Protein AF-F3KEV4-F1 (afdb_monomer)

Radius of gyration: 17.11 Å; Cα contacts (8 Å, |Δi|>4): 143; chains: 1; bounding box: 40×30×57 Å

Nearest PDB structures (foldseek):
  8jnr-assembly1_D  TM=8.955E-01  e=4.007E-10  Homo sapiens
  8jnk-assembly1_G  TM=8.958E-01  e=4.845E-10  Homo sapiens
  8jnk-assembly1_A  TM=9.012E-01  e=1.176E-09  Homo sapiens
  3buc-assembly1_A  TM=8.712E-01  e=3.915E-09  Homo sapiens
  2iuw-assembly1_A-2  TM=8.213E-01  e=1.054E-07  Homo sapiens

pLDDT: mean 87.02, std 13.89, range [34.38, 98.19]

Foldseek 3Di:
DDPPPPCPPPQWDWDDDDVDIDIHGPCLDPQVVLQVLVVCCVPPAPWDWDWADDPNDTDTQLWTKAKAFPDWDADNNDIHDHDYDDPSNVVVQVSQCVVVVHHDGMDMDTGRPDPRHDDDDDDPPDCVQPPRHDDDDDDGDD

Mean predicted aligned error: 6.71 Å

Structure (mmCIF, N/CA/C/O backbone):
data_AF-F3KEV4-F1
#
_entry.id   AF-F3KEV4-F1
#
loop_
_atom_site.group_PDB
_atom_site.id
_atom_site.type_symbol
_atom_site.label_atom_id
_atom_site.label_alt_id
_atom_site.label_comp_id
_atom_site.label_asym_id
_atom_site.label_entity_id
_atom_site.label_seq_id
_atom_site.pdbx_PDB_ins_code
_atom_site.Cartn_x
_atom_site.Cartn_y
_atom_site.Cartn_z
_atom_site.occupancy
_atom_site.B_iso_or_equiv
_atom_site.auth_seq_id
_atom_site.auth_comp_id
_atom_site.auth_asym_id
_atom_site.auth_atom_id
_atom_site.pdbx_PDB_model_num
ATOM 1 N N . MET A 1 1 ? -26.200 -0.343 30.906 1.00 36.97 1 MET A N 1
ATOM 2 C CA . MET A 1 1 ? -24.919 -0.103 30.207 1.00 36.97 1 MET A CA 1
ATOM 3 C C . MET A 1 1 ? -25.267 0.145 28.749 1.00 36.97 1 MET A C 1
ATOM 5 O O . MET A 1 1 ? -25.804 -0.762 28.130 1.00 36.97 1 MET A O 1
ATOM 9 N N . SER A 1 2 ? -25.150 1.386 28.267 1.00 34.38 2 SER A N 1
ATOM 10 C CA . SER A 1 2 ? -25.607 1.7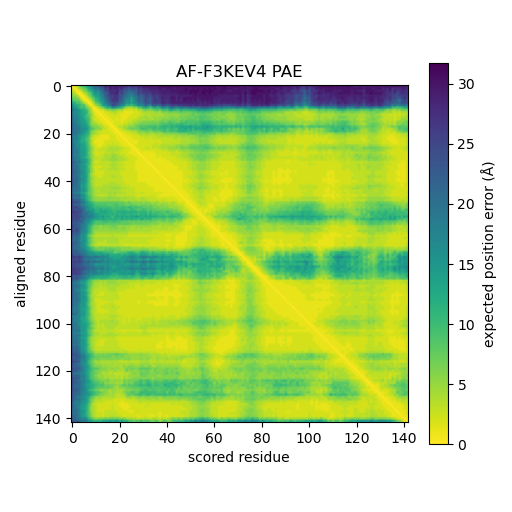61 26.918 1.00 34.38 2 SER A CA 1
ATOM 11 C C . SER A 1 2 ? -24.491 1.565 25.889 1.00 34.38 2 SER A C 1
ATOM 13 O O . SER A 1 2 ? 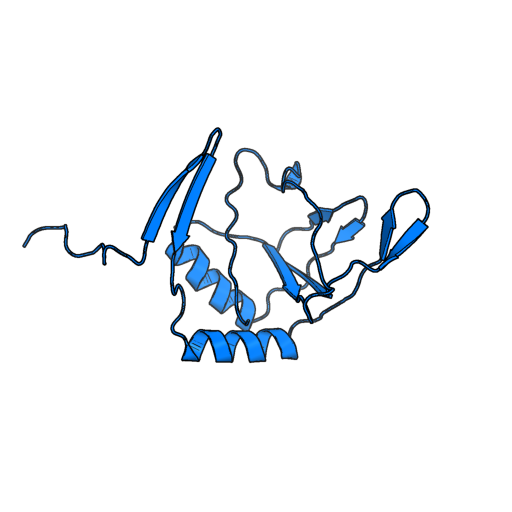-23.325 1.807 26.183 1.00 34.38 2 SER A O 1
ATOM 15 N N . GLN A 1 3 ? -24.870 1.111 24.699 1.00 44.69 3 GLN A N 1
ATOM 16 C CA . GLN A 1 3 ? -24.021 0.611 23.617 1.00 44.69 3 GLN A CA 1
ATOM 17 C C . GLN A 1 3 ? -23.449 1.728 22.715 1.00 44.69 3 GLN A C 1
ATOM 19 O O . GLN A 1 3 ? -23.312 1.522 21.517 1.00 44.69 3 GLN A O 1
ATOM 24 N N . ASN A 1 4 ? -23.133 2.909 23.266 1.00 39.91 4 ASN A N 1
ATOM 25 C CA . ASN A 1 4 ? -22.796 4.101 22.466 1.00 39.91 4 ASN A CA 1
ATOM 26 C C . ASN A 1 4 ? -21.434 4.761 22.759 1.00 39.91 4 ASN A C 1
ATOM 28 O O . ASN A 1 4 ? -21.109 5.754 22.118 1.00 39.91 4 ASN A O 1
ATOM 32 N N . ASP A 1 5 ? -20.590 4.199 23.629 1.00 42.12 5 ASP A N 1
ATOM 33 C CA . ASP A 1 5 ? -19.291 4.820 23.971 1.00 42.12 5 ASP A CA 1
ATOM 34 C C . ASP A 1 5 ? -18.115 4.423 23.051 1.00 42.12 5 ASP A C 1
ATOM 36 O O . ASP A 1 5 ? -16.969 4.788 23.308 1.00 42.12 5 ASP A O 1
ATOM 40 N N . PHE A 1 6 ? -18.356 3.694 21.953 1.00 43.75 6 PHE A N 1
ATOM 41 C CA . PHE A 1 6 ? -17.277 3.194 21.080 1.00 43.75 6 PHE A CA 1
ATOM 42 C C . PHE A 1 6 ? -16.827 4.150 19.964 1.00 43.75 6 PHE A C 1
ATOM 44 O O . PHE A 1 6 ? -15.815 3.894 19.310 1.00 43.75 6 PHE A O 1
ATOM 51 N N . PHE A 1 7 ? -17.510 5.278 19.771 1.00 45.69 7 PHE A N 1
ATOM 52 C CA . PHE A 1 7 ? -17.080 6.310 18.831 1.00 45.69 7 PHE A CA 1
ATOM 53 C C . PHE A 1 7 ? -16.379 7.438 19.586 1.00 45.69 7 PHE A C 1
ATOM 55 O O . PHE A 1 7 ? -16.993 8.432 19.965 1.00 45.69 7 PHE A O 1
ATOM 62 N N . GLN A 1 8 ? -15.061 7.314 19.771 1.00 46.12 8 GLN A N 1
ATOM 63 C CA . GLN A 1 8 ? -14.231 8.498 19.989 1.00 46.12 8 GLN A CA 1
ATOM 64 C C . GLN A 1 8 ? -14.425 9.425 18.780 1.00 46.12 8 GLN A C 1
ATOM 66 O O . GLN A 1 8 ? -13.952 9.132 17.680 1.00 46.12 8 GLN A O 1
ATOM 71 N N . SER A 1 9 ? -15.164 10.516 18.980 1.00 53.47 9 SER A N 1
ATOM 72 C CA . SER A 1 9 ? -15.843 11.318 17.950 1.00 53.47 9 SER A CA 1
ATOM 73 C C . SER A 1 9 ? -14.947 12.052 16.935 1.00 53.47 9 SER A C 1
ATOM 75 O O . SER A 1 9 ? -15.453 12.819 16.122 1.00 53.47 9 SER A O 1
ATOM 77 N N . GLY A 1 1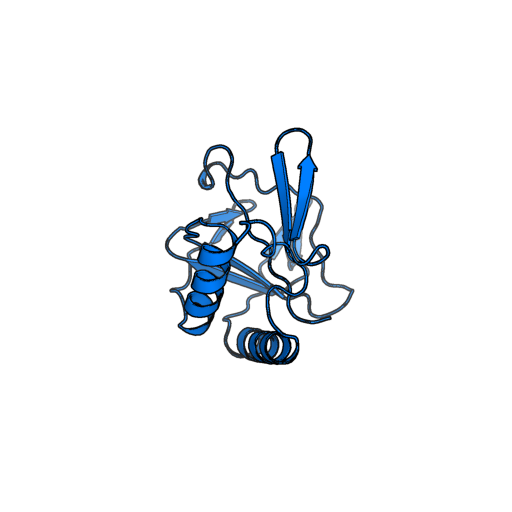0 ? -13.633 11.810 16.927 1.00 69.31 10 GLY A N 1
ATOM 78 C CA . GLY A 1 10 ? -12.694 12.379 15.952 1.00 69.31 10 GLY A CA 1
ATOM 79 C C . GLY A 1 10 ? -11.875 11.362 15.152 1.00 69.31 10 GLY A C 1
ATOM 80 O O . GLY A 1 10 ? -11.206 11.761 14.197 1.00 69.31 10 GLY A O 1
ATOM 81 N N . ARG A 1 11 ? -11.900 10.073 15.524 1.00 85.75 11 ARG A N 1
ATOM 82 C CA . ARG A 1 11 ? -11.020 9.050 14.933 1.00 85.75 11 ARG A CA 1
ATOM 83 C C . ARG A 1 11 ? -11.564 8.477 13.627 1.00 85.75 11 ARG A C 1
ATOM 85 O O . ARG A 1 11 ? -10.798 8.297 12.687 1.00 85.75 11 ARG A O 1
ATOM 92 N N . TYR A 1 12 ? -12.863 8.206 13.577 1.00 90.50 12 TYR A N 1
ATOM 93 C CA . TYR A 1 12 ? -13.549 7.653 12.412 1.00 90.50 12 TYR A CA 1
ATOM 94 C C . TYR A 1 12 ? -14.446 8.723 11.799 1.00 90.50 12 TYR A C 1
ATOM 96 O O . TYR A 1 12 ? -15.196 9.385 12.515 1.00 90.50 12 TYR A O 1
ATOM 104 N N . GLN A 1 13 ? -14.381 8.885 10.483 1.00 93.00 13 GLN A N 1
ATOM 105 C CA . GLN A 1 13 ? -15.216 9.822 9.745 1.00 93.00 13 GLN A CA 1
ATOM 106 C C . GLN A 1 13 ? -15.719 9.163 8.460 1.00 93.00 13 GLN A C 1
ATOM 108 O O . GLN A 1 13 ? -14.934 8.881 7.558 1.00 93.00 13 GLN A O 1
ATOM 113 N N . SER A 1 14 ? -17.032 8.952 8.374 1.00 92.50 14 SER A N 1
ATOM 114 C CA . SER A 1 14 ? -17.690 8.484 7.153 1.00 92.50 14 SER A CA 1
ATOM 115 C C . SER A 1 14 ? -18.031 9.665 6.250 1.00 92.50 14 SER A C 1
ATOM 117 O O . SER A 1 14 ? -18.583 10.669 6.703 1.00 92.50 14 SER A O 1
ATOM 119 N N . ILE A 1 15 ? -17.703 9.545 4.969 1.00 92.88 15 ILE A N 1
ATOM 120 C CA . ILE A 1 15 ? -17.931 10.550 3.934 1.00 92.88 15 ILE A CA 1
ATOM 121 C C . ILE A 1 15 ? -18.664 9.852 2.787 1.00 92.88 15 ILE A C 1
ATOM 123 O O . ILE A 1 15 ? -18.145 8.911 2.190 1.00 92.88 15 ILE A O 1
ATOM 127 N N . SER A 1 16 ? -19.883 10.302 2.488 1.00 92.69 16 SER A N 1
ATOM 128 C CA . SER A 1 16 ? -20.636 9.811 1.332 1.00 92.69 16 SER A CA 1
ATOM 129 C C . SER A 1 16 ? -20.109 10.470 0.060 1.00 92.69 16 SER A C 1
ATOM 131 O O . SER A 1 16 ? -19.910 11.688 0.028 1.00 92.69 16 SER A O 1
ATOM 133 N N . LEU A 1 17 ? -19.872 9.669 -0.975 1.00 90.12 17 LEU A N 1
ATOM 134 C CA . LEU A 1 17 ? -19.420 10.120 -2.284 1.00 90.12 17 LEU A CA 1
ATOM 135 C C . LEU A 1 17 ? -20.466 9.744 -3.339 1.00 90.12 17 LEU A C 1
ATOM 137 O O . LEU A 1 17 ? -21.234 8.794 -3.185 1.00 90.12 17 LEU A O 1
ATOM 141 N N . ALA A 1 18 ? -20.491 10.478 -4.449 1.00 88.75 18 ALA A N 1
ATOM 142 C CA . ALA A 1 18 ? -21.301 10.079 -5.591 1.00 88.75 18 ALA A CA 1
ATOM 143 C C . ALA A 1 18 ? -20.728 8.777 -6.180 1.00 88.75 18 ALA A C 1
ATOM 145 O O . ALA A 1 18 ? -19.653 8.791 -6.771 1.00 88.75 18 ALA A O 1
ATOM 146 N N . GLY A 1 19 ? -21.436 7.660 -5.992 1.00 87.44 19 GLY A N 1
ATOM 147 C CA . GLY A 1 19 ? -21.011 6.345 -6.483 1.00 87.44 19 GLY A CA 1
ATOM 148 C C . GLY A 1 19 ? -20.076 5.568 -5.550 1.00 87.44 19 GLY A C 1
ATOM 149 O O . GLY A 1 19 ? -19.500 4.578 -5.986 1.00 87.44 19 GLY A O 1
ATOM 150 N N . GLY A 1 20 ? -19.929 5.975 -4.283 1.00 89.69 20 GLY A N 1
ATOM 151 C CA . GLY A 1 20 ? -19.109 5.238 -3.322 1.00 89.69 20 GLY A CA 1
ATOM 152 C C . GLY A 1 20 ? -19.174 5.778 -1.897 1.00 89.69 20 GLY A C 1
ATOM 153 O O . GLY A 1 20 ? -19.872 6.746 -1.594 1.00 89.69 20 GLY A O 1
ATOM 154 N N . GLU A 1 21 ? -18.406 5.154 -1.013 1.00 92.06 21 GLU A N 1
ATOM 155 C CA . GLU A 1 21 ? -18.294 5.537 0.392 1.00 92.06 21 GLU A CA 1
ATOM 156 C C . GLU A 1 21 ? -16.820 5.616 0.785 1.00 92.06 21 GLU A C 1
ATOM 158 O O . GLU A 1 21 ? -16.001 4.813 0.340 1.00 92.06 21 GLU A O 1
ATOM 163 N N . LEU A 1 22 ? -16.478 6.589 1.628 1.00 93.31 22 LEU A N 1
ATOM 164 C CA . LEU A 1 22 ? -15.138 6.749 2.174 1.00 93.31 22 LEU A CA 1
ATOM 165 C C . LEU A 1 22 ? -15.198 6.714 3.699 1.00 93.31 22 LEU A C 1
ATOM 167 O O . LEU A 1 22 ? -15.879 7.526 4.324 1.00 93.31 22 LEU A O 1
ATOM 171 N N . LEU A 1 23 ? -14.427 5.808 4.298 1.00 93.94 23 LEU A N 1
ATOM 172 C CA . LEU A 1 23 ? -14.176 5.775 5.735 1.00 93.94 23 LEU A CA 1
ATOM 173 C C . LEU A 1 23 ? -12.761 6.287 6.013 1.00 93.94 23 LEU A C 1
ATOM 175 O O . LEU A 1 23 ? -11.774 5.620 5.710 1.00 93.94 23 LEU A O 1
ATOM 179 N N . LEU A 1 24 ? -12.658 7.468 6.618 1.00 94.25 24 LEU A N 1
ATOM 180 C CA . LEU A 1 24 ? -11.392 8.019 7.085 1.00 94.25 24 LEU A CA 1
ATOM 181 C C . LEU A 1 24 ? -11.137 7.584 8.531 1.00 94.25 24 LEU A C 1
ATOM 183 O O . LEU A 1 24 ? -11.917 7.905 9.428 1.00 94.25 24 LEU A O 1
ATOM 187 N N . ILE A 1 25 ? -10.008 6.913 8.757 1.00 93.38 25 ILE A N 1
ATOM 188 C CA . ILE A 1 25 ? -9.520 6.538 10.089 1.00 93.38 25 ILE A CA 1
ATOM 189 C C . ILE A 1 25 ? -8.252 7.339 10.376 1.00 93.38 25 ILE A C 1
ATOM 191 O O . ILE A 1 25 ? -7.188 7.072 9.815 1.00 93.38 25 ILE A O 1
ATOM 195 N N . LYS A 1 26 ? -8.358 8.336 11.252 1.00 92.31 26 LYS A N 1
ATOM 196 C CA . LYS A 1 26 ? -7.201 9.096 11.734 1.00 92.31 26 LYS A CA 1
ATOM 197 C C . LYS A 1 26 ? -6.440 8.254 12.748 1.00 92.31 26 LYS A C 1
ATOM 199 O O . LYS A 1 26 ? -7.050 7.521 13.523 1.00 92.31 26 LYS A O 1
ATOM 204 N N . GLU A 1 27 ? -5.113 8.356 12.730 1.00 90.88 27 GLU A N 1
ATOM 205 C CA . GLU A 1 27 ? -4.250 7.668 13.702 1.00 90.88 27 GLU A CA 1
ATOM 206 C C . GLU A 1 27 ? -4.582 6.165 13.794 1.00 90.88 27 GLU A C 1
ATOM 208 O O . GLU A 1 27 ? -4.791 5.596 14.869 1.00 90.88 27 GLU A O 1
ATOM 213 N N . ALA A 1 28 ? -4.698 5.509 12.630 1.00 91.81 28 ALA A N 1
ATOM 214 C CA . ALA A 1 28 ? -4.980 4.074 12.552 1.00 91.81 28 ALA A CA 1
ATOM 215 C C . ALA A 1 28 ? -3.955 3.258 13.363 1.00 91.81 28 ALA A C 1
ATOM 217 O O . ALA A 1 28 ? -4.328 2.297 14.034 1.00 91.81 28 ALA A O 1
ATOM 218 N N . PHE A 1 29 ? -2.701 3.719 13.379 1.00 93.62 29 PHE A N 1
ATOM 219 C CA . PHE A 1 29 ? -1.614 3.201 14.202 1.00 93.62 29 PHE A CA 1
ATOM 220 C C . PHE A 1 29 ? -1.086 4.302 15.139 1.00 93.62 29 PHE A C 1
ATOM 222 O O . PHE A 1 29 ? -1.028 5.468 14.733 1.00 93.62 29 PHE A O 1
ATOM 229 N N . PRO A 1 30 ? -0.646 3.964 16.366 1.00 94.00 30 PRO A N 1
ATOM 230 C CA . PRO A 1 30 ? 0.076 4.890 17.235 1.00 94.00 30 PRO A CA 1
ATOM 231 C C . PRO A 1 30 ? 1.301 5.496 16.540 1.00 94.00 30 PRO A C 1
ATOM 233 O O . PRO A 1 30 ? 1.944 4.842 15.719 1.00 94.00 30 PRO A O 1
ATOM 236 N N . SER A 1 31 ? 1.677 6.726 16.903 1.00 93.56 31 SER A N 1
ATOM 237 C CA . SER A 1 31 ? 2.793 7.448 16.262 1.00 93.56 31 SER A CA 1
ATOM 238 C C . SER A 1 31 ? 4.121 6.672 16.302 1.00 93.56 31 SER A C 1
ATOM 240 O O . SER A 1 31 ? 4.787 6.523 15.278 1.00 93.56 31 SER A O 1
ATOM 242 N N . ALA A 1 32 ? 4.466 6.083 17.454 1.00 95.69 32 ALA A N 1
ATOM 243 C CA . ALA A 1 32 ? 5.680 5.275 17.597 1.00 95.69 32 ALA A CA 1
ATOM 244 C C . ALA A 1 32 ? 5.662 4.020 16.706 1.00 95.69 32 ALA A C 1
ATOM 246 O O . ALA A 1 32 ? 6.659 3.703 16.060 1.00 95.69 32 ALA A O 1
ATOM 247 N N . GLU A 1 33 ? 4.518 3.334 16.626 1.00 96.00 33 GLU A N 1
ATOM 248 C CA . GLU A 1 33 ? 4.353 2.177 15.742 1.00 96.00 33 GLU A CA 1
ATOM 249 C C . GLU A 1 33 ? 4.408 2.595 14.269 1.00 96.00 33 GLU A C 1
ATOM 251 O O . GLU A 1 33 ? 5.063 1.934 13.472 1.00 96.00 33 GLU A O 1
ATOM 256 N N . SER A 1 34 ? 3.798 3.725 13.910 1.00 96.38 34 SER A N 1
ATOM 257 C CA . SER A 1 34 ? 3.824 4.267 12.547 1.00 96.38 34 SER A CA 1
ATOM 258 C C . SER A 1 34 ? 5.246 4.585 12.080 1.00 96.38 34 SER A C 1
ATOM 260 O O . SER A 1 34 ? 5.608 4.260 10.950 1.00 96.38 34 SER A O 1
ATOM 262 N N . ALA A 1 35 ? 6.068 5.186 12.946 1.00 96.81 35 ALA A N 1
ATOM 263 C CA . ALA A 1 35 ? 7.469 5.481 12.649 1.00 96.81 35 ALA A CA 1
ATOM 264 C C . ALA A 1 35 ? 8.302 4.200 12.467 1.00 96.81 35 ALA A C 1
ATOM 266 O O . ALA A 1 35 ? 9.117 4.107 11.547 1.00 96.81 35 ALA A O 1
ATOM 267 N N . GLU A 1 36 ? 8.068 3.195 13.310 1.00 97.56 36 GLU A N 1
ATOM 268 C CA . GLU A 1 36 ? 8.741 1.901 13.209 1.00 97.56 36 GLU A CA 1
ATOM 269 C C . GLU A 1 36 ? 8.338 1.152 11.930 1.00 97.56 36 GLU A C 1
ATOM 271 O O . GLU A 1 36 ? 9.202 0.709 11.171 1.00 97.56 36 GLU A O 1
ATOM 276 N N . LEU A 1 37 ? 7.036 1.079 11.631 1.00 97.81 37 LEU A N 1
ATOM 277 C CA . LEU A 1 37 ?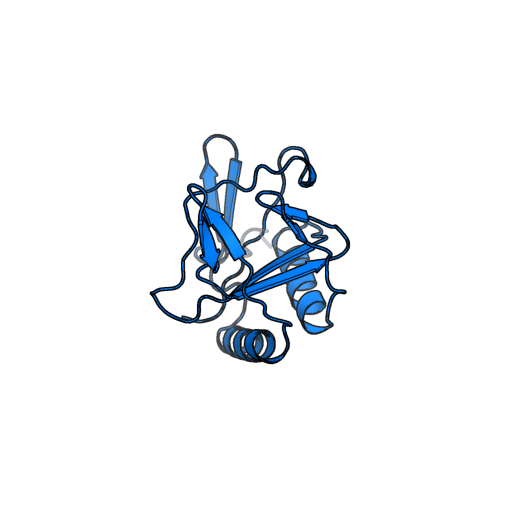 6.525 0.482 10.396 1.00 97.81 37 LEU A CA 1
ATOM 278 C C . LEU A 1 37 ? 7.100 1.187 9.166 1.00 97.81 37 LEU A C 1
ATOM 280 O O . LEU A 1 37 ? 7.558 0.511 8.247 1.00 97.81 37 LEU A O 1
ATOM 284 N N . PHE A 1 38 ? 7.154 2.522 9.162 1.00 97.62 38 PHE A N 1
ATOM 285 C CA . PHE A 1 38 ? 7.769 3.285 8.076 1.00 97.62 38 PHE A CA 1
ATOM 286 C C . PHE A 1 38 ? 9.231 2.885 7.847 1.00 97.62 38 PHE A C 1
ATOM 288 O O . PHE A 1 38 ? 9.627 2.584 6.719 1.00 97.62 38 PHE A O 1
ATOM 295 N N . ASN A 1 39 ? 10.029 2.834 8.916 1.00 97.69 39 ASN A N 1
ATOM 296 C CA . ASN A 1 39 ? 11.441 2.468 8.835 1.00 97.69 39 ASN A CA 1
ATOM 297 C C . ASN A 1 39 ? 11.635 1.038 8.320 1.00 97.69 39 ASN A C 1
ATOM 299 O O . ASN A 1 39 ? 12.484 0.805 7.453 1.00 97.69 39 ASN A O 1
ATOM 303 N N . GLN A 1 40 ? 10.835 0.089 8.813 1.00 98.12 40 GLN A N 1
ATOM 304 C CA . GLN A 1 40 ? 10.902 -1.298 8.367 1.00 98.12 40 GLN A CA 1
ATOM 305 C C . GLN A 1 40 ? 10.478 -1.449 6.903 1.00 98.12 40 GLN A C 1
ATOM 307 O O . GLN A 1 40 ? 11.184 -2.103 6.135 1.00 98.12 40 GLN A O 1
ATOM 312 N N . LEU A 1 41 ? 9.379 -0.811 6.486 1.00 98.19 41 LEU A N 1
ATOM 313 C CA . LEU A 1 41 ? 8.917 -0.831 5.096 1.00 98.19 41 LEU A CA 1
ATOM 314 C C . LEU A 1 41 ? 9.979 -0.247 4.161 1.00 98.19 41 LEU A C 1
ATOM 316 O O . LEU A 1 41 ? 10.341 -0.867 3.162 1.00 98.19 41 LEU A O 1
ATOM 320 N N . ARG A 1 42 ? 10.554 0.906 4.517 1.00 96.75 42 ARG A N 1
ATOM 321 C CA . ARG A 1 42 ? 11.603 1.547 3.717 1.00 96.75 42 ARG A CA 1
ATOM 322 C C . ARG A 1 42 ? 12.825 0.644 3.534 1.00 96.75 42 ARG A C 1
ATOM 324 O O . ARG A 1 42 ? 13.417 0.645 2.461 1.00 96.75 42 ARG A O 1
ATOM 331 N N . LYS A 1 43 ? 13.197 -0.126 4.561 1.00 97.31 43 LYS A N 1
ATOM 332 C CA . LYS A 1 43 ? 14.396 -0.975 4.554 1.00 97.31 43 LYS A CA 1
ATOM 333 C C . LYS A 1 43 ? 14.190 -2.345 3.902 1.00 97.31 43 LYS A C 1
ATOM 335 O O . LYS A 1 43 ? 15.129 -2.867 3.309 1.00 97.31 43 LYS A O 1
ATOM 340 N N . HIS A 1 44 ? 13.017 -2.953 4.068 1.00 97.12 44 HIS A N 1
ATOM 341 C CA . HIS A 1 44 ? 12.819 -4.381 3.788 1.00 97.12 44 HIS A CA 1
ATOM 342 C C . HIS A 1 44 ? 11.951 -4.680 2.570 1.00 97.12 44 HIS A C 1
ATOM 344 O O . HIS A 1 44 ? 11.918 -5.824 2.120 1.00 97.12 44 HIS A O 1
ATOM 350 N N . ILE A 1 45 ? 11.249 -3.686 2.032 1.00 97.88 45 ILE A N 1
ATOM 351 C CA . ILE A 1 45 ? 10.482 -3.861 0.803 1.00 97.88 45 ILE A CA 1
ATOM 352 C C . ILE A 1 45 ? 11.432 -3.844 -0.394 1.00 97.88 45 ILE A C 1
ATOM 354 O O . ILE A 1 45 ? 12.336 -3.015 -0.488 1.00 97.88 45 ILE A O 1
ATOM 358 N N . ALA A 1 46 ? 11.215 -4.779 -1.317 1.00 96.62 46 ALA A N 1
ATOM 359 C CA . ALA A 1 46 ? 11.905 -4.841 -2.602 1.00 96.62 46 ALA A CA 1
ATOM 360 C C . ALA A 1 46 ? 11.428 -3.717 -3.542 1.00 96.62 46 ALA A C 1
ATOM 362 O O . ALA A 1 46 ? 10.666 -3.950 -4.476 1.00 96.62 46 ALA A O 1
ATOM 363 N N . TRP A 1 47 ? 11.833 -2.485 -3.241 1.00 96.44 47 TRP A N 1
ATOM 364 C CA . TRP A 1 47 ? 11.499 -1.301 -4.023 1.00 96.44 47 TRP A CA 1
ATOM 365 C C . TRP A 1 47 ? 12.108 -1.353 -5.424 1.00 96.44 47 TRP A C 1
ATOM 367 O O . TRP A 1 47 ? 13.279 -1.691 -5.593 1.00 96.44 47 TRP A O 1
ATOM 377 N N . SER A 1 48 ? 11.323 -0.944 -6.415 1.00 94.19 48 SER A N 1
ATOM 378 C CA . SER A 1 48 ? 11.745 -0.825 -7.810 1.00 94.19 48 SER A CA 1
ATOM 379 C C . SER A 1 48 ? 11.216 0.470 -8.423 1.00 94.19 48 SER A C 1
ATOM 381 O O . SER A 1 48 ? 10.218 1.016 -7.954 1.00 94.19 48 SER A O 1
ATOM 383 N N . GLN A 1 49 ? 11.908 0.989 -9.436 1.00 94.00 49 GLN A N 1
ATOM 384 C CA . GLN A 1 49 ? 11.444 2.130 -10.223 1.00 94.00 49 GLN A CA 1
ATOM 385 C C . GLN A 1 49 ? 11.188 1.649 -11.648 1.00 94.00 49 GLN A C 1
ATOM 387 O O . GLN A 1 49 ? 12.137 1.413 -12.392 1.00 94.00 49 GLN A O 1
ATOM 392 N N . ASP A 1 50 ? 9.918 1.476 -12.003 1.00 88.25 50 ASP A N 1
ATOM 393 C CA . ASP A 1 50 ? 9.542 0.997 -13.332 1.00 88.25 50 ASP A CA 1
ATOM 394 C C . ASP A 1 50 ? 9.529 2.131 -14.368 1.00 88.25 50 ASP A C 1
ATOM 396 O O . ASP A 1 50 ? 9.490 3.322 -14.039 1.00 88.25 50 ASP A O 1
ATOM 400 N N . GLU A 1 51 ? 9.544 1.749 -15.644 1.00 87.88 51 GLU A N 1
ATOM 401 C CA . GLU A 1 51 ? 9.390 2.649 -16.786 1.00 87.88 51 GLU A CA 1
ATOM 402 C C . GLU A 1 51 ? 7.993 2.506 -17.390 1.00 87.88 51 GLU A C 1
ATOM 404 O O . GLU A 1 51 ? 7.498 1.399 -17.599 1.00 87.88 51 GLU A O 1
ATOM 409 N N . ILE A 1 52 ? 7.379 3.633 -17.742 1.00 84.62 52 ILE A N 1
ATOM 410 C CA . ILE A 1 52 ? 6.121 3.681 -18.493 1.00 84.62 52 ILE A CA 1
ATOM 411 C C . ILE A 1 52 ? 6.316 4.436 -19.802 1.00 84.62 52 ILE A C 1
ATOM 413 O O . ILE A 1 52 ? 7.234 5.245 -19.949 1.00 84.62 52 ILE A O 1
ATOM 417 N N . TYR A 1 53 ? 5.425 4.194 -20.762 1.00 81.75 53 TYR A N 1
ATOM 418 C CA . TYR A 1 53 ? 5.365 4.988 -21.984 1.00 81.75 53 TYR A CA 1
ATOM 419 C C . TYR A 1 53 ? 4.348 6.111 -21.833 1.00 81.75 53 TYR A C 1
ATOM 421 O O . TYR A 1 53 ? 3.157 5.865 -21.668 1.00 81.75 53 TYR A O 1
ATOM 429 N N . VAL A 1 54 ? 4.812 7.350 -21.963 1.00 79.50 54 VAL A N 1
ATOM 430 C CA . VAL A 1 54 ? 3.963 8.543 -21.990 1.00 79.50 54 VAL A CA 1
ATOM 431 C C . VAL A 1 54 ? 4.263 9.297 -23.278 1.00 79.50 54 VAL A C 1
ATOM 433 O O . VAL A 1 54 ? 5.417 9.613 -23.564 1.00 79.50 54 VAL A O 1
ATOM 436 N N . ALA A 1 55 ? 3.231 9.548 -24.092 1.00 81.00 55 ALA A N 1
ATOM 437 C CA . ALA A 1 55 ? 3.351 10.236 -25.384 1.00 81.00 55 ALA A CA 1
ATOM 438 C C . ALA A 1 55 ? 4.471 9.669 -26.293 1.00 81.00 55 ALA A C 1
ATOM 440 O O . ALA A 1 55 ? 5.231 10.409 -26.916 1.00 81.00 55 ALA A O 1
ATOM 441 N N . GLY A 1 56 ? 4.605 8.337 -26.333 1.00 83.88 56 GLY A N 1
ATOM 442 C CA . GLY A 1 56 ? 5.602 7.638 -27.154 1.00 83.88 56 GLY A CA 1
ATOM 443 C C . GLY A 1 56 ? 7.034 7.649 -26.604 1.00 83.88 56 GLY A C 1
ATOM 444 O O . GLY A 1 56 ? 7.931 7.123 -27.257 1.00 83.88 56 GLY A O 1
ATOM 445 N N . ARG A 1 57 ? 7.272 8.206 -25.410 1.00 85.38 57 ARG A N 1
ATOM 446 C CA . ARG A 1 57 ? 8.585 8.220 -24.748 1.00 85.38 57 ARG A CA 1
ATOM 447 C C . ARG A 1 57 ? 8.571 7.342 -23.503 1.00 85.38 57 ARG A C 1
ATOM 449 O O . ARG A 1 57 ? 7.591 7.350 -22.764 1.00 85.38 57 ARG A O 1
ATOM 456 N N . ARG A 1 58 ? 9.673 6.626 -23.259 1.00 88.38 58 ARG A N 1
ATOM 457 C CA . ARG A 1 58 ? 9.901 5.935 -21.983 1.00 88.38 58 ARG A CA 1
ATOM 458 C C . ARG A 1 58 ? 10.270 6.962 -20.927 1.00 88.38 58 ARG A C 1
ATOM 460 O O . ARG A 1 58 ? 11.200 7.742 -21.129 1.00 88.38 58 ARG A O 1
ATOM 467 N N . VAL A 1 59 ? 9.536 6.961 -19.828 1.00 89.00 59 VAL A N 1
ATOM 468 C CA . VAL A 1 59 ? 9.804 7.797 -18.662 1.00 89.00 59 VAL A CA 1
ATOM 469 C C . VAL A 1 59 ? 9.806 6.916 -17.426 1.00 89.00 59 VAL A C 1
ATOM 471 O O . VAL A 1 59 ? 8.983 6.008 -17.298 1.00 89.00 59 VAL A O 1
ATOM 474 N N . LEU A 1 60 ? 10.739 7.183 -16.515 1.00 91.06 60 LEU A N 1
ATOM 475 C CA . LEU A 1 60 ? 10.715 6.556 -15.202 1.00 91.06 60 LEU A CA 1
ATOM 476 C C . LEU A 1 60 ? 9.477 7.036 -14.455 1.00 91.06 60 LEU A C 1
ATOM 478 O O . LEU A 1 60 ? 9.173 8.232 -14.439 1.00 91.06 60 LEU A O 1
ATOM 482 N N . ILE A 1 61 ? 8.791 6.107 -13.804 1.00 90.88 61 ILE A N 1
ATOM 483 C CA . ILE A 1 61 ? 7.728 6.455 -12.878 1.00 90.88 61 ILE A CA 1
ATOM 484 C C . ILE A 1 61 ? 8.356 7.291 -11.741 1.00 90.88 61 ILE A C 1
ATOM 486 O O . ILE A 1 61 ? 9.367 6.873 -11.165 1.00 90.88 61 ILE A O 1
ATOM 490 N N . PRO A 1 62 ? 7.804 8.468 -11.394 1.00 93.62 62 PRO A N 1
ATOM 491 C CA . PRO A 1 62 ? 8.362 9.340 -10.361 1.00 93.62 62 PRO A CA 1
ATOM 492 C C . PRO A 1 62 ? 7.950 8.858 -8.961 1.00 93.62 62 PRO A C 1
ATOM 494 O O . PRO A 1 62 ? 7.232 9.547 -8.251 1.00 93.62 62 PRO A O 1
ATOM 497 N N . ARG A 1 63 ? 8.308 7.620 -8.609 1.00 95.12 63 ARG A N 1
ATOM 498 C CA . ARG A 1 63 ? 8.203 7.005 -7.273 1.00 95.12 63 ARG A CA 1
ATOM 499 C C . ARG A 1 63 ? 8.845 5.625 -7.310 1.00 95.12 63 ARG A C 1
ATOM 501 O O . ARG A 1 63 ? 9.024 5.047 -8.383 1.00 95.12 63 ARG A O 1
ATOM 508 N N . LEU A 1 64 ? 9.150 5.078 -6.141 1.00 95.69 64 LEU A N 1
ATOM 509 C CA . LEU A 1 64 ? 9.457 3.657 -6.017 1.00 95.69 64 LEU A CA 1
ATOM 510 C C . LEU A 1 64 ? 8.181 2.880 -5.711 1.00 95.69 64 LEU A C 1
ATOM 512 O O . LEU A 1 64 ? 7.336 3.350 -4.951 1.00 95.69 64 LEU A O 1
ATOM 516 N N . GLN A 1 65 ? 8.058 1.682 -6.268 1.00 94.81 65 GLN A N 1
ATOM 517 C CA . GLN A 1 65 ? 6.909 0.824 -6.036 1.00 94.81 65 GLN A CA 1
ATOM 518 C C . GLN A 1 65 ? 7.290 -0.641 -5.844 1.00 94.81 65 GLN A C 1
ATOM 520 O O . GLN A 1 65 ? 8.376 -1.085 -6.232 1.00 94.81 65 GLN A O 1
ATOM 525 N N . ALA A 1 66 ? 6.389 -1.380 -5.202 1.00 94.56 66 ALA A N 1
ATOM 526 C CA . ALA A 1 66 ? 6.470 -2.826 -5.087 1.00 94.56 66 ALA A CA 1
ATOM 527 C C . ALA A 1 66 ? 5.068 -3.436 -4.969 1.00 94.56 66 ALA A C 1
ATOM 529 O O . ALA A 1 66 ? 4.216 -2.905 -4.256 1.00 94.56 66 ALA A O 1
ATOM 530 N N . TRP A 1 67 ? 4.847 -4.563 -5.645 1.00 93.50 67 TRP A N 1
ATOM 531 C CA . TRP A 1 67 ? 3.577 -5.289 -5.631 1.00 93.50 67 TRP A CA 1
ATOM 532 C C . TRP A 1 67 ? 3.730 -6.604 -4.862 1.00 93.50 67 TRP A C 1
ATOM 534 O O . TRP A 1 67 ? 4.570 -7.436 -5.212 1.00 93.50 67 TRP A O 1
ATOM 544 N N . TYR A 1 68 ? 2.930 -6.789 -3.814 1.00 95.44 68 TYR A N 1
ATOM 545 C CA . TYR A 1 68 ? 2.883 -8.013 -3.012 1.00 95.44 68 TYR A CA 1
ATOM 546 C C . TYR A 1 68 ? 1.457 -8.541 -2.967 1.00 95.44 68 TYR A C 1
ATOM 548 O O . TYR A 1 68 ? 0.512 -7.758 -2.940 1.00 95.44 68 TYR A O 1
ATOM 556 N N . GLY A 1 69 ? 1.281 -9.856 -2.927 1.00 93.69 69 GLY A N 1
ATOM 557 C CA . GLY A 1 69 ? -0.062 -10.412 -2.876 1.00 93.69 69 GLY A CA 1
ATOM 558 C C . GLY A 1 69 ? -0.179 -11.838 -3.368 1.00 93.69 69 GLY A C 1
ATOM 559 O O . GLY A 1 69 ? 0.800 -12.490 -3.722 1.00 93.69 69 GLY A O 1
ATOM 560 N N . ASP A 1 70 ? -1.428 -12.269 -3.430 1.00 88.75 70 ASP A N 1
ATOM 561 C CA . ASP A 1 70 ? -1.853 -13.554 -3.971 1.00 88.75 70 ASP A CA 1
ATOM 562 C C . ASP A 1 70 ? -2.396 -13.403 -5.407 1.00 88.75 70 ASP A C 1
ATOM 564 O O . ASP A 1 70 ? -2.574 -14.393 -6.115 1.00 88.75 70 ASP A O 1
ATOM 568 N N . ALA A 1 71 ? -2.627 -12.161 -5.856 1.00 79.19 71 ALA A N 1
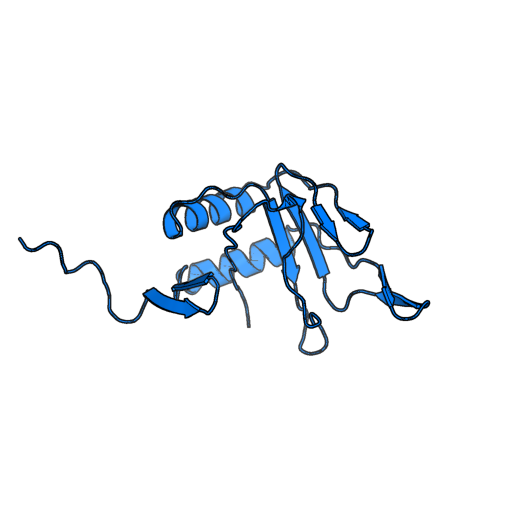ATOM 569 C CA . ALA A 1 71 ? -3.170 -11.824 -7.168 1.00 79.19 71 ALA A CA 1
ATOM 570 C C . ALA A 1 71 ? -2.201 -10.965 -7.996 1.00 79.19 71 ALA A C 1
ATOM 572 O O . ALA A 1 71 ? -1.535 -10.055 -7.488 1.00 79.19 71 ALA A O 1
ATOM 573 N N . ALA A 1 72 ? -2.122 -11.263 -9.294 1.00 75.44 72 ALA A N 1
ATOM 574 C CA . ALA A 1 72 ? -1.432 -10.414 -10.256 1.00 75.44 72 ALA A CA 1
ATOM 575 C C . ALA A 1 72 ? -2.293 -9.206 -10.622 1.00 75.44 72 ALA A C 1
ATOM 577 O O . ALA A 1 72 ? -3.516 -9.299 -10.658 1.00 75.44 72 ALA A O 1
ATOM 578 N N . TYR A 1 73 ? -1.628 -8.096 -10.922 1.00 70.50 73 TYR A N 1
ATOM 579 C CA . TYR A 1 73 ? -2.275 -6.850 -11.305 1.00 70.50 73 TYR A CA 1
ATOM 580 C C . TYR A 1 73 ? -1.663 -6.320 -12.586 1.00 70.50 73 TYR A C 1
ATOM 582 O O . TYR A 1 73 ? -0.461 -6.475 -12.836 1.00 70.50 73 TYR A O 1
ATOM 590 N N . ARG A 1 74 ? -2.508 -5.731 -13.427 1.00 68.44 74 ARG A N 1
ATOM 591 C CA . ARG A 1 74 ? -2.094 -5.191 -14.710 1.00 68.44 74 ARG A CA 1
ATOM 592 C C . ARG A 1 74 ? -2.331 -3.692 -14.715 1.00 68.44 74 ARG A C 1
ATOM 594 O O . ARG A 1 74 ? -3.467 -3.252 -14.705 1.00 68.44 74 ARG A O 1
ATOM 601 N N . TYR A 1 75 ? -1.248 -2.929 -14.793 1.00 66.31 75 TYR A N 1
ATOM 602 C CA . TYR A 1 75 ? -1.284 -1.472 -14.783 1.00 66.31 75 TYR A CA 1
ATOM 603 C C . TYR A 1 75 ? -0.637 -0.917 -16.047 1.00 66.31 75 TYR A C 1
ATOM 605 O O . TYR A 1 75 ? 0.522 -1.217 -16.326 1.00 66.31 75 TYR A O 1
ATOM 613 N N . SER A 1 76 ? -1.363 -0.106 -16.823 1.00 63.16 76 SER A N 1
ATOM 614 C CA . SER A 1 76 ? -0.828 0.580 -18.017 1.00 63.16 76 SER A CA 1
ATOM 615 C C . SER A 1 76 ? -0.074 -0.350 -18.998 1.00 63.16 76 SER A C 1
ATOM 617 O O . SER A 1 76 ? 0.978 -0.021 -19.543 1.00 63.16 76 SER A O 1
ATOM 619 N N . GLY A 1 77 ? -0.584 -1.575 -19.188 1.00 65.00 77 GLY A N 1
ATOM 620 C CA . GLY A 1 77 ? 0.028 -2.603 -20.045 1.00 65.00 77 GLY A CA 1
ATOM 621 C C . GLY A 1 77 ? 1.176 -3.405 -19.410 1.00 65.00 77 GLY A C 1
ATOM 622 O O . GLY A 1 77 ? 1.608 -4.397 -19.997 1.00 65.00 77 GLY A O 1
ATOM 623 N N . LEU A 1 78 ? 1.632 -3.051 -18.205 1.00 67.50 78 LEU A N 1
ATOM 624 C CA . LEU A 1 78 ? 2.601 -3.821 -17.422 1.00 67.50 78 LEU A CA 1
ATOM 625 C C . LEU A 1 78 ? 1.869 -4.873 -16.586 1.00 67.50 78 LEU A C 1
ATOM 627 O O . LEU A 1 78 ? 0.941 -4.558 -15.848 1.00 67.50 78 LEU A O 1
ATOM 631 N N . THR A 1 79 ? 2.288 -6.135 -16.688 1.00 70.25 79 THR A N 1
ATOM 632 C CA . THR A 1 79 ? 1.811 -7.195 -15.787 1.00 70.25 79 THR A CA 1
ATOM 633 C C . THR A 1 79 ? 2.758 -7.292 -14.598 1.00 70.25 79 THR A C 1
ATOM 635 O O . THR A 1 79 ? 3.882 -7.775 -14.736 1.00 70.25 79 THR A O 1
ATOM 638 N N . MET A 1 80 ? 2.297 -6.848 -13.433 1.00 71.88 80 MET A N 1
ATOM 639 C CA . MET A 1 80 ? 3.040 -6.911 -12.178 1.00 71.88 80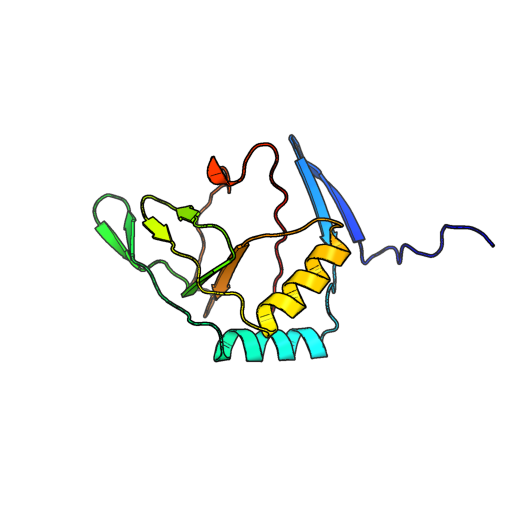 MET A CA 1
ATOM 640 C C . MET A 1 80 ? 2.807 -8.285 -11.544 1.00 71.88 80 MET A C 1
ATOM 642 O O . MET A 1 80 ? 1.714 -8.591 -11.060 1.00 71.88 80 MET A O 1
ATOM 646 N N . LYS A 1 81 ? 3.832 -9.144 -11.557 1.00 79.06 81 LYS A N 1
ATOM 647 C CA . LYS A 1 81 ? 3.786 -10.407 -10.806 1.00 79.06 81 LYS A CA 1
ATOM 648 C C . LYS A 1 81 ? 3.996 -10.107 -9.319 1.00 79.06 81 LYS A C 1
ATOM 650 O O . LYS A 1 81 ? 4.998 -9.473 -8.990 1.00 79.06 81 LYS A O 1
ATOM 655 N N . PRO A 1 82 ? 3.098 -10.551 -8.425 1.00 86.44 82 PRO A N 1
ATOM 656 C CA . PRO A 1 82 ? 3.220 -10.263 -7.007 1.00 86.44 82 PRO A CA 1
ATOM 657 C C . PRO A 1 82 ? 4.400 -10.989 -6.394 1.00 86.44 82 PRO A C 1
ATOM 659 O O . PRO A 1 82 ? 4.646 -12.169 -6.647 1.00 86.44 82 PRO A O 1
ATOM 662 N N . LEU A 1 83 ? 5.103 -10.261 -5.537 1.00 93.44 83 LEU A N 1
ATOM 663 C CA . LEU A 1 83 ? 6.005 -10.841 -4.565 1.00 93.44 83 LEU A CA 1
ATOM 664 C C . LEU A 1 83 ? 5.195 -11.476 -3.428 1.00 93.44 83 LEU A C 1
ATOM 666 O O . LEU A 1 83 ? 4.100 -11.030 -3.077 1.00 93.44 83 LEU A O 1
ATOM 670 N N . ALA A 1 84 ? 5.753 -12.522 -2.823 1.00 95.38 84 ALA A N 1
ATOM 671 C CA . ALA A 1 84 ? 5.105 -13.209 -1.715 1.00 95.38 84 ALA A CA 1
ATOM 672 C C . ALA A 1 84 ? 5.041 -12.320 -0.465 1.00 95.38 84 ALA A C 1
ATOM 674 O O . ALA A 1 84 ? 6.026 -11.680 -0.092 1.00 95.38 84 ALA A O 1
ATOM 675 N N . TRP A 1 85 ? 3.901 -12.340 0.228 1.00 97.00 85 TRP A N 1
ATOM 676 C CA . TRP A 1 85 ? 3.682 -11.606 1.474 1.00 97.00 85 TRP A CA 1
ATOM 677 C C . TRP A 1 85 ? 4.804 -11.798 2.506 1.00 97.00 85 TRP A C 1
ATOM 679 O O . TRP A 1 85 ? 5.010 -12.906 3.024 1.00 97.00 85 TRP A O 1
ATOM 689 N N . THR A 1 86 ? 5.449 -10.696 2.899 1.00 97.44 86 THR A N 1
ATOM 690 C CA . THR A 1 86 ? 6.405 -10.675 4.017 1.00 97.44 86 THR A CA 1
ATOM 691 C C . THR A 1 86 ? 5.677 -10.717 5.368 1.00 97.44 86 THR A C 1
ATOM 693 O O . THR A 1 86 ? 4.515 -10.308 5.447 1.00 97.44 86 THR A O 1
ATOM 696 N N . PRO A 1 87 ? 6.326 -11.161 6.464 1.00 97.69 87 PRO A N 1
ATOM 697 C CA . PRO A 1 87 ? 5.716 -11.128 7.797 1.00 97.69 87 PRO A CA 1
ATOM 698 C C . PRO A 1 87 ? 5.237 -9.728 8.212 1.00 97.69 87 PRO A C 1
ATOM 700 O O . PRO A 1 87 ? 4.155 -9.589 8.779 1.00 97.69 87 PRO A O 1
ATOM 703 N N . LEU A 1 88 ? 6.006 -8.688 7.865 1.00 97.44 88 LEU A N 1
ATOM 704 C CA . LEU A 1 88 ? 5.651 -7.289 8.112 1.00 97.44 88 LEU A CA 1
ATOM 705 C C . LEU A 1 88 ? 4.354 -6.898 7.394 1.00 97.44 88 LEU A C 1
ATOM 707 O O . LEU A 1 88 ? 3.443 -6.352 8.013 1.00 97.44 88 LEU A O 1
ATOM 711 N N . LEU A 1 89 ? 4.247 -7.216 6.101 1.00 98.00 89 LEU A N 1
ATOM 712 C CA . LEU A 1 89 ? 3.057 -6.891 5.319 1.00 98.00 89 LEU A CA 1
ATOM 713 C C . LEU A 1 89 ? 1.831 -7.677 5.785 1.00 98.00 89 LEU A C 1
ATOM 715 O O . LEU A 1 89 ? 0.744 -7.112 5.823 1.00 98.00 89 LEU A O 1
ATOM 719 N N . ARG A 1 90 ? 1.990 -8.938 6.214 1.00 97.50 90 ARG A N 1
ATOM 720 C CA . ARG A 1 90 ? 0.882 -9.710 6.805 1.00 97.50 90 ARG A CA 1
ATOM 721 C C . ARG A 1 90 ? 0.363 -9.075 8.087 1.00 97.50 90 ARG A C 1
ATOM 723 O O . ARG A 1 90 ? -0.847 -9.016 8.267 1.00 97.50 90 ARG A O 1
ATOM 730 N N . ARG A 1 91 ? 1.253 -8.576 8.951 1.00 97.12 91 ARG A N 1
ATOM 731 C CA . ARG A 1 91 ? 0.852 -7.868 10.175 1.00 97.12 91 ARG A CA 1
ATOM 732 C C . ARG A 1 91 ? 0.043 -6.613 9.848 1.00 97.12 91 ARG A C 1
ATOM 734 O O . ARG A 1 91 ? -1.021 -6.420 10.420 1.00 97.12 91 ARG A O 1
ATOM 741 N N . ILE A 1 92 ? 0.524 -5.785 8.918 1.00 97.19 92 ILE A N 1
ATOM 742 C CA . ILE A 1 92 ? -0.196 -4.572 8.494 1.00 97.19 92 ILE A CA 1
ATOM 743 C C . ILE A 1 92 ? -1.555 -4.951 7.897 1.00 97.19 92 ILE A C 1
ATOM 745 O O . ILE A 1 92 ? -2.576 -4.393 8.290 1.00 97.19 92 ILE A O 1
ATOM 749 N N . LYS A 1 93 ? -1.573 -5.944 7.003 1.00 97.00 93 LYS A N 1
ATOM 750 C CA . LYS A 1 93 ? -2.787 -6.473 6.382 1.00 97.00 93 LYS A CA 1
ATOM 751 C C . LYS A 1 93 ? -3.809 -6.921 7.426 1.00 97.00 93 LYS A C 1
ATOM 753 O O . LYS A 1 93 ? -4.953 -6.515 7.331 1.00 97.00 93 LYS A O 1
ATOM 758 N N . GLN A 1 94 ? -3.410 -7.692 8.437 1.00 96.44 94 GLN A N 1
ATOM 759 C CA . GLN A 1 94 ? -4.314 -8.147 9.501 1.00 96.44 94 GLN A CA 1
ATOM 760 C C . GLN A 1 94 ? -4.964 -6.981 10.257 1.00 96.44 94 GLN A C 1
ATOM 762 O O . GLN A 1 94 ? -6.158 -7.030 10.543 1.00 96.44 94 GLN A O 1
ATOM 767 N N . SER A 1 95 ? -4.209 -5.916 10.546 1.00 95.38 95 SER A N 1
ATOM 768 C CA . SER A 1 95 ? -4.772 -4.708 11.160 1.00 95.38 95 SER A CA 1
ATOM 769 C C . SER A 1 95 ? -5.780 -4.016 10.239 1.00 95.38 95 SER A C 1
ATOM 771 O O . SER A 1 95 ? -6.849 -3.613 10.687 1.00 95.38 95 SER A O 1
ATOM 773 N N . VAL A 1 96 ? -5.468 -3.898 8.947 1.00 95.50 96 VAL A N 1
ATOM 774 C CA . VAL A 1 96 ? -6.350 -3.262 7.954 1.00 95.50 96 VAL A CA 1
ATOM 775 C C . VAL A 1 96 ? -7.605 -4.102 7.682 1.00 95.50 96 VAL A C 1
ATOM 777 O O . VAL A 1 96 ? -8.703 -3.546 7.596 1.00 95.50 96 VAL A O 1
ATOM 780 N N . ASP A 1 97 ? -7.471 -5.429 7.623 1.00 95.75 97 ASP A N 1
ATOM 781 C CA . ASP A 1 97 ? -8.591 -6.367 7.518 1.00 95.75 97 ASP A CA 1
ATOM 782 C C . ASP A 1 97 ? -9.554 -6.159 8.706 1.00 95.75 97 ASP A C 1
ATOM 784 O O . ASP A 1 97 ? -10.764 -6.033 8.527 1.00 95.75 97 ASP A O 1
ATOM 788 N N . ALA A 1 98 ? -9.016 -6.027 9.927 1.00 93.38 98 ALA A N 1
ATOM 789 C CA . ALA A 1 98 ? -9.805 -5.764 11.130 1.00 93.38 98 ALA A CA 1
ATOM 790 C C . ALA A 1 98 ? -10.488 -4.383 11.127 1.00 93.38 98 ALA A C 1
ATOM 792 O O . ALA A 1 98 ? -11.635 -4.277 11.556 1.00 93.38 98 ALA A O 1
ATOM 793 N N . PHE A 1 99 ? -9.824 -3.330 10.637 1.00 90.44 99 PHE A N 1
ATOM 794 C CA . PHE A 1 99 ? -10.422 -1.988 10.564 1.00 90.44 99 PHE A CA 1
ATOM 795 C C . PHE A 1 99 ? -11.579 -1.893 9.568 1.00 90.44 99 PHE A C 1
ATOM 797 O O . PHE A 1 99 ? -12.528 -1.148 9.797 1.00 90.44 99 PHE A O 1
ATOM 804 N N . SER A 1 100 ? -11.477 -2.615 8.455 1.00 88.94 100 SER A N 1
ATOM 805 C CA . SER A 1 100 ? -12.431 -2.547 7.343 1.00 88.94 100 SER A CA 1
ATOM 806 C C . SER A 1 100 ? -13.478 -3.660 7.362 1.00 88.94 100 SER A C 1
ATOM 808 O O . SER A 1 100 ? -14.438 -3.602 6.597 1.00 88.94 100 SER A O 1
ATOM 810 N N . ASN A 1 101 ? -13.287 -4.687 8.197 1.00 91.00 101 ASN A N 1
ATOM 811 C CA . ASN A 1 101 ? -14.040 -5.940 8.145 1.00 91.00 101 ASN A CA 1
ATOM 812 C C . ASN A 1 101 ? -14.045 -6.575 6.734 1.00 91.00 101 ASN A C 1
ATOM 814 O O . ASN A 1 101 ? -15.015 -7.207 6.321 1.00 91.00 101 ASN A O 1
ATOM 818 N N . CYS A 1 102 ? -12.956 -6.378 5.988 1.00 92.69 102 CYS A N 1
ATOM 819 C CA . CYS A 1 102 ? -12.734 -6.903 4.644 1.00 92.69 102 CYS A CA 1
ATOM 820 C C . CYS A 1 102 ? -11.449 -7.734 4.624 1.00 92.69 102 CYS A C 1
ATOM 822 O O . CYS A 1 102 ? -10.600 -7.599 5.499 1.00 92.69 102 CYS A O 1
ATOM 824 N N . GLN A 1 103 ? -11.289 -8.599 3.624 1.00 93.75 103 GLN A N 1
ATOM 825 C CA . GLN A 1 103 ? -10.034 -9.317 3.405 1.00 93.75 103 GLN A CA 1
ATOM 826 C C . GLN A 1 103 ? -9.383 -8.822 2.122 1.00 93.75 103 GLN A C 1
ATOM 828 O O . GLN A 1 103 ? -9.931 -9.003 1.037 1.00 93.75 103 GLN A O 1
ATOM 833 N N . PHE A 1 104 ? -8.194 -8.239 2.241 1.00 94.31 104 PHE A N 1
ATOM 834 C CA . PHE A 1 104 ? -7.397 -7.865 1.070 1.00 94.31 104 PHE A CA 1
ATOM 835 C C . PHE A 1 104 ? -6.589 -9.066 0.566 1.00 94.31 104 PHE A C 1
ATOM 837 O O . PHE A 1 104 ? -6.286 -9.981 1.331 1.00 94.31 104 PHE A O 1
ATOM 844 N N . ASN A 1 105 ? -6.224 -9.087 -0.712 1.00 93.31 105 ASN A N 1
ATOM 845 C CA . ASN A 1 105 ? -5.430 -10.163 -1.329 1.00 93.31 105 ASN A CA 1
ATOM 846 C C . ASN A 1 105 ? -4.163 -9.645 -2.032 1.00 93.31 105 ASN A C 1
ATOM 848 O O . ASN A 1 105 ? -3.297 -10.431 -2.409 1.00 93.31 105 ASN A O 1
ATOM 852 N N . SER A 1 106 ? -4.008 -8.330 -2.155 1.00 92.62 106 SER A N 1
ATOM 853 C CA . SER A 1 106 ? -2.819 -7.691 -2.706 1.00 92.62 106 SER A CA 1
ATOM 854 C C . SER A 1 106 ? -2.584 -6.319 -2.088 1.00 92.62 106 SER A C 1
ATOM 856 O O . SER A 1 106 ? -3.478 -5.726 -1.485 1.00 92.62 106 SER A O 1
ATOM 858 N N . VAL A 1 107 ? -1.363 -5.815 -2.239 1.00 94.69 107 VAL A N 1
ATOM 859 C CA . VAL A 1 107 ? -0.964 -4.467 -1.849 1.00 94.69 107 VAL A CA 1
ATOM 860 C C . VAL A 1 107 ? 0.026 -3.899 -2.865 1.00 94.69 107 VAL A C 1
ATOM 862 O O . VAL A 1 107 ? 1.052 -4.513 -3.175 1.00 94.69 107 VAL A O 1
ATOM 865 N N . LEU A 1 108 ? -0.274 -2.693 -3.344 1.00 94.19 108 LEU A N 1
ATOM 866 C CA . LEU A 1 108 ? 0.685 -1.828 -4.018 1.00 94.19 108 LEU A CA 1
ATOM 867 C C . LEU A 1 108 ? 1.306 -0.897 -2.986 1.00 94.19 108 LEU A C 1
ATOM 869 O O . LEU A 1 108 ? 0.617 -0.088 -2.365 1.00 94.19 108 LEU A O 1
ATOM 873 N N . LEU A 1 109 ? 2.619 -0.988 -2.822 1.00 96.19 109 LEU A N 1
ATOM 874 C CA . LEU A 1 109 ? 3.369 -0.030 -2.029 1.00 96.19 109 LEU A CA 1
ATOM 875 C C . LEU A 1 109 ? 3.924 1.053 -2.940 1.00 96.19 109 LEU A C 1
ATOM 877 O O . LEU A 1 109 ? 4.555 0.737 -3.944 1.00 96.19 109 LEU A O 1
ATOM 881 N N . ASN A 1 110 ? 3.744 2.310 -2.544 1.00 96.19 110 ASN A N 1
ATOM 882 C CA . ASN A 1 110 ? 4.333 3.473 -3.197 1.00 96.19 110 ASN A CA 1
ATOM 883 C C . ASN A 1 110 ? 5.200 4.226 -2.182 1.00 96.19 110 ASN A C 1
ATOM 885 O O . ASN A 1 110 ? 4.721 4.594 -1.108 1.00 96.19 110 ASN A O 1
ATOM 889 N N . LEU A 1 111 ? 6.464 4.460 -2.521 1.00 96.94 111 LEU A N 1
ATOM 890 C CA . LEU A 1 111 ? 7.395 5.270 -1.746 1.00 96.94 111 LEU A CA 1
ATOM 891 C C . LEU A 1 111 ? 7.738 6.530 -2.541 1.00 96.94 111 LEU A C 1
ATOM 893 O O . LEU A 1 111 ? 8.440 6.474 -3.551 1.00 96.94 111 LEU A O 1
ATOM 897 N N . TYR A 1 112 ? 7.242 7.656 -2.035 1.00 96.19 112 TYR A N 1
ATOM 898 C CA . TYR A 1 112 ? 7.565 9.002 -2.496 1.00 96.19 112 TYR A CA 1
ATOM 899 C C . TYR A 1 112 ? 8.796 9.478 -1.723 1.00 96.19 112 TYR A C 1
ATOM 901 O O . TYR A 1 112 ? 8.747 9.636 -0.503 1.00 96.19 112 TYR A O 1
ATOM 909 N N . ARG A 1 113 ? 9.930 9.608 -2.413 1.00 94.25 113 ARG A N 1
ATOM 910 C CA . ARG A 1 113 ? 11.236 9.901 -1.798 1.00 94.25 113 ARG A CA 1
ATOM 911 C C . ARG A 1 113 ? 11.323 11.341 -1.307 1.00 94.25 113 ARG A C 1
ATOM 913 O O . ARG A 1 113 ? 11.893 11.594 -0.249 1.00 94.25 113 ARG A O 1
ATOM 920 N N . ASP A 1 114 ? 10.756 12.254 -2.086 1.00 92.25 114 ASP A N 1
ATOM 921 C CA . ASP A 1 114 ? 10.687 13.686 -1.829 1.00 92.25 114 ASP A CA 1
ATOM 922 C C . ASP A 1 114 ? 9.512 14.311 -2.609 1.00 92.25 114 ASP A C 1
ATOM 924 O O . ASP A 1 114 ? 8.724 13.602 -3.237 1.00 92.25 114 ASP A O 1
ATOM 928 N N . GLY A 1 115 ? 9.375 15.639 -2.560 1.00 90.62 115 GLY A N 1
ATOM 929 C CA . GLY A 1 115 ? 8.283 16.370 -3.216 1.00 90.62 115 GLY A CA 1
ATOM 930 C C . GLY A 1 115 ? 8.302 16.365 -4.752 1.00 90.62 115 GLY A C 1
ATOM 931 O O . GLY A 1 115 ? 7.390 16.931 -5.350 1.00 90.62 115 GLY A O 1
ATOM 932 N N . ASN A 1 116 ? 9.310 15.766 -5.395 1.00 92.38 116 ASN A N 1
ATOM 933 C CA . ASN A 1 116 ? 9.352 15.589 -6.850 1.00 92.38 116 ASN A CA 1
ATOM 934 C C . ASN A 1 116 ? 8.722 14.262 -7.300 1.00 92.38 116 ASN A C 1
ATOM 936 O O . ASN A 1 116 ? 8.400 14.110 -8.481 1.00 92.38 116 ASN A O 1
ATOM 940 N N . ASP A 1 117 ? 8.544 13.305 -6.384 1.00 94.56 117 ASP A N 1
ATOM 941 C CA . ASP A 1 117 ? 7.819 12.072 -6.673 1.00 94.56 117 ASP A CA 1
ATOM 942 C C . ASP A 1 117 ? 6.303 12.342 -6.685 1.00 94.56 117 ASP A C 1
ATOM 944 O O . ASP A 1 117 ? 5.776 13.126 -5.895 1.00 94.56 117 ASP A O 1
ATOM 948 N N . SER A 1 118 ? 5.574 11.707 -7.603 1.00 91.19 118 SER A N 1
ATOM 949 C CA . SER A 1 118 ? 4.154 11.985 -7.823 1.00 91.19 118 SER A CA 1
ATOM 950 C C . SER A 1 118 ? 3.380 10.814 -8.432 1.00 91.19 118 SER A C 1
ATOM 952 O O . SER A 1 118 ? 3.919 9.802 -8.893 1.00 91.19 118 SER A O 1
ATOM 954 N N . MET A 1 119 ? 2.060 10.962 -8.417 1.00 89.25 119 MET A N 1
ATOM 955 C CA . MET A 1 119 ? 1.111 10.086 -9.084 1.00 89.25 119 MET A CA 1
ATOM 956 C C . MET A 1 119 ? 0.155 10.975 -9.877 1.00 89.25 119 MET A C 1
ATOM 958 O O . MET A 1 119 ? -0.426 11.909 -9.325 1.00 89.25 119 MET A O 1
ATOM 962 N N . GLY A 1 120 ? 0.027 10.718 -11.178 1.00 84.88 120 GLY A N 1
ATOM 963 C CA . GLY A 1 120 ? -0.949 11.420 -12.009 1.00 84.88 120 GLY A CA 1
ATOM 964 C C . GLY A 1 120 ? -2.383 11.084 -11.598 1.00 84.88 120 GLY A C 1
ATOM 965 O O . GLY A 1 120 ? -2.633 10.072 -10.941 1.00 84.88 120 GLY A O 1
ATOM 966 N N . TRP A 1 121 ? -3.328 11.925 -12.015 1.00 84.56 121 TRP A N 1
ATOM 967 C CA . TRP A 1 121 ? -4.754 11.646 -11.861 1.00 84.56 121 TRP A CA 1
ATOM 968 C C . TRP A 1 121 ? -5.110 10.308 -12.513 1.00 84.56 121 TRP A C 1
ATOM 970 O O . TRP A 1 121 ? -4.813 10.092 -13.687 1.00 84.56 121 TRP A O 1
ATOM 980 N N . HIS A 1 122 ? -5.726 9.424 -11.737 1.00 86.44 122 HIS A N 1
ATOM 981 C CA . HIS A 1 122 ? -6.20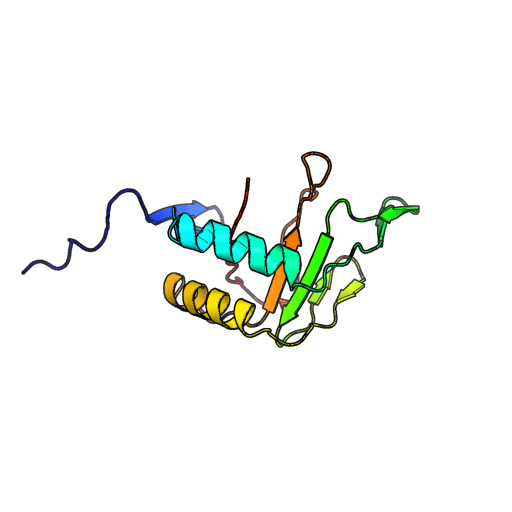4 8.117 -12.174 1.00 86.44 122 HIS A CA 1
ATOM 982 C C . HIS A 1 122 ? -7.361 7.668 -11.278 1.00 86.44 122 HIS A C 1
ATOM 984 O O . HIS A 1 122 ? -7.631 8.281 -10.242 1.00 86.44 122 HIS A O 1
ATOM 990 N N . SER A 1 123 ? -8.030 6.608 -11.712 1.00 84.06 123 SER A N 1
ATOM 991 C CA . SER A 1 123 ? -8.952 5.815 -10.911 1.00 84.06 123 SER A CA 1
ATOM 992 C C . SER A 1 123 ? -8.440 4.379 -10.916 1.00 84.06 123 SER A C 1
ATOM 994 O O . SER A 1 123 ? -7.907 3.946 -11.934 1.00 84.06 123 SER A O 1
ATOM 996 N N . ASP A 1 124 ? -8.630 3.661 -9.814 1.00 84.12 124 ASP A N 1
ATOM 997 C CA . ASP A 1 124 ? -8.379 2.220 -9.742 1.00 84.12 124 ASP A CA 1
ATOM 998 C C . ASP A 1 124 ? -9.635 1.507 -10.274 1.00 84.12 124 ASP A C 1
ATOM 1000 O O . ASP A 1 124 ? -10.522 1.115 -9.512 1.00 84.12 124 ASP A O 1
ATOM 1004 N N . ASP A 1 125 ? -9.786 1.467 -11.601 1.00 81.62 125 ASP A N 1
ATOM 1005 C CA . ASP A 1 125 ? -10.952 0.919 -12.311 1.00 81.62 125 ASP A CA 1
ATOM 1006 C C . ASP A 1 125 ? -10.632 -0.359 -13.103 1.00 81.62 125 ASP A C 1
ATOM 1008 O O . ASP A 1 125 ? -11.358 -0.753 -14.022 1.00 81.62 125 ASP A O 1
ATOM 1012 N N . GLU A 1 126 ? -9.552 -1.042 -12.722 1.00 80.38 126 GLU A N 1
ATOM 1013 C CA . GLU A 1 126 ? -9.125 -2.265 -13.379 1.00 80.38 126 GLU A CA 1
ATOM 1014 C C . GLU A 1 126 ? -10.167 -3.392 -13.239 1.00 80.38 126 GLU A C 1
ATOM 1016 O O . GLU A 1 126 ? -10.609 -3.698 -12.126 1.00 80.38 126 GLU A O 1
ATOM 1021 N N . PRO A 1 127 ? -10.529 -4.087 -14.339 1.00 77.69 127 PRO A N 1
ATOM 1022 C CA . PRO A 1 127 ? -11.499 -5.185 -14.307 1.00 77.69 127 PRO A CA 1
ATOM 1023 C C . PRO A 1 127 ? -11.156 -6.296 -13.308 1.00 77.69 127 PRO A C 1
ATOM 1025 O O . PRO A 1 127 ? -12.049 -6.965 -12.789 1.00 77.69 127 PRO A O 1
ATOM 1028 N N . GLU A 1 128 ? -9.865 -6.503 -13.042 1.00 79.56 128 GLU A N 1
ATOM 1029 C CA . GLU A 1 128 ? -9.351 -7.495 -12.103 1.00 79.56 128 GLU A CA 1
ATOM 1030 C C . GLU A 1 128 ? -9.770 -7.223 -10.644 1.00 79.56 128 GLU A C 1
ATOM 1032 O O . GLU A 1 128 ? -9.794 -8.156 -9.840 1.00 79.56 128 GLU A O 1
ATOM 1037 N N . LEU A 1 129 ? -10.137 -5.981 -10.303 1.00 80.25 129 LEU A N 1
ATOM 1038 C CA . LEU A 1 129 ? -10.638 -5.599 -8.977 1.00 80.25 129 LEU A CA 1
ATOM 1039 C C . LEU A 1 129 ? -12.114 -5.986 -8.764 1.00 80.25 129 LEU A C 1
ATOM 1041 O O . LEU A 1 129 ? -12.587 -6.036 -7.628 1.00 80.25 129 LEU A O 1
ATOM 1045 N N . GLY A 1 130 ? -12.836 -6.317 -9.838 1.00 82.94 130 GLY A N 1
ATOM 1046 C CA . GLY A 1 130 ? -14.246 -6.695 -9.793 1.00 82.94 130 GLY A CA 1
ATOM 1047 C C . GLY A 1 130 ? -15.201 -5.507 -9.633 1.00 82.94 130 GLY A C 1
ATOM 1048 O O . GLY A 1 130 ? -14.842 -4.346 -9.811 1.00 82.94 130 GLY A O 1
ATOM 1049 N N . CYS A 1 131 ? -16.469 -5.802 -9.338 1.00 83.75 131 CYS A N 1
ATOM 1050 C CA . CYS A 1 131 ? -17.495 -4.774 -9.160 1.00 83.75 131 CYS A CA 1
ATOM 1051 C C . CYS A 1 131 ? -17.441 -4.188 -7.745 1.00 83.75 131 CYS A C 1
ATOM 1053 O O . CYS A 1 131 ? -17.509 -4.941 -6.777 1.00 83.75 131 CYS A O 1
ATOM 1055 N N . ASN A 1 132 ? -17.418 -2.855 -7.640 1.00 85.75 132 ASN A N 1
ATOM 1056 C CA . ASN A 1 132 ? -17.381 -2.109 -6.375 1.00 85.75 132 ASN A CA 1
ATOM 1057 C C . ASN A 1 132 ? -16.247 -2.576 -5.437 1.00 85.75 132 ASN A C 1
ATOM 1059 O O . ASN A 1 132 ? -16.527 -3.044 -4.328 1.00 85.75 132 ASN A O 1
ATOM 1063 N N . PRO A 1 133 ? -14.975 -2.493 -5.872 1.00 90.06 133 PRO A N 1
ATOM 1064 C CA . PRO A 1 133 ? -13.862 -2.951 -5.057 1.00 90.06 133 PRO A CA 1
ATOM 1065 C C . PRO A 1 133 ? -13.721 -2.119 -3.783 1.00 90.06 133 PRO A C 1
ATOM 1067 O O . PRO A 1 133 ? -13.947 -0.908 -3.772 1.00 90.06 133 PRO A O 1
ATOM 1070 N N . VAL A 1 134 ? -13.287 -2.773 -2.706 1.00 92.38 134 VAL A N 1
ATOM 1071 C CA . VAL A 1 134 ? -12.886 -2.090 -1.475 1.00 92.38 134 VAL A CA 1
ATOM 1072 C C . VAL A 1 134 ? -11.387 -1.842 -1.535 1.00 92.38 134 VAL A C 1
ATOM 1074 O O . VAL A 1 134 ? -10.601 -2.782 -1.636 1.00 92.38 134 VAL A O 1
ATOM 1077 N N . ILE A 1 135 ? -10.991 -0.575 -1.432 1.00 93.81 135 ILE A N 1
ATOM 1078 C CA . ILE A 1 135 ? -9.589 -0.155 -1.405 1.00 93.81 135 ILE A CA 1
ATOM 1079 C C . ILE A 1 135 ? -9.290 0.451 -0.037 1.00 93.81 135 ILE A C 1
ATOM 1081 O O . ILE A 1 135 ? -9.978 1.364 0.419 1.00 93.81 135 ILE A O 1
ATOM 1085 N N . ALA A 1 136 ? -8.236 -0.043 0.612 1.00 95.50 136 ALA A N 1
ATOM 1086 C CA . ALA A 1 136 ? -7.701 0.545 1.832 1.00 95.50 136 ALA A CA 1
ATOM 1087 C C . ALA A 1 136 ? -6.384 1.265 1.532 1.00 95.50 136 ALA A C 1
ATOM 1089 O O . ALA A 1 136 ? -5.410 0.646 1.104 1.00 95.50 136 ALA A O 1
ATOM 1090 N N . SER A 1 137 ? -6.347 2.571 1.797 1.00 95.75 137 SER A N 1
ATOM 1091 C CA . SER A 1 137 ? -5.142 3.389 1.658 1.00 95.75 137 SER A CA 1
ATOM 1092 C C . SER A 1 137 ? -4.561 3.713 3.029 1.00 95.75 137 SER A C 1
ATOM 1094 O O . SER A 1 137 ? -5.244 4.261 3.895 1.0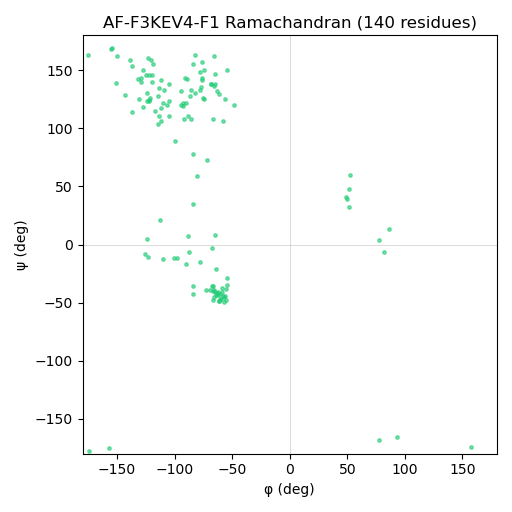0 95.75 137 SER A O 1
ATOM 1096 N N . LEU A 1 138 ? -3.291 3.360 3.227 1.00 95.12 138 LEU A N 1
ATOM 1097 C CA . LEU A 1 138 ? -2.568 3.575 4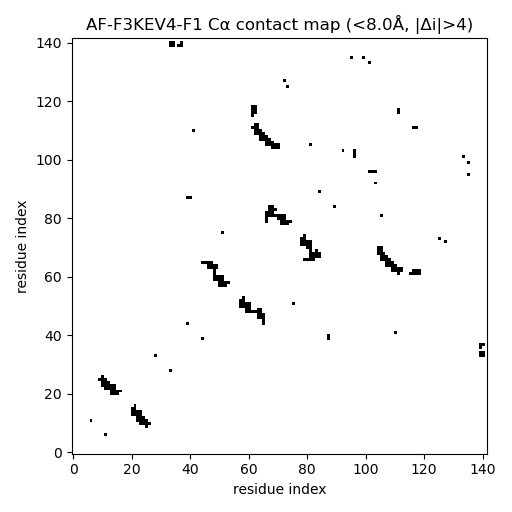.473 1.00 95.12 138 LEU A CA 1
ATOM 1098 C C . LEU A 1 138 ? -1.301 4.383 4.204 1.00 95.12 138 LEU A C 1
ATOM 1100 O O . LEU A 1 138 ? -0.509 4.043 3.327 1.00 95.12 138 LEU A O 1
ATOM 1104 N N . ARG A 1 139 ? -1.098 5.444 4.987 1.00 94.69 139 ARG A N 1
ATOM 1105 C CA . ARG A 1 139 ? 0.062 6.329 4.873 1.00 94.69 139 ARG A CA 1
ATOM 1106 C C . ARG A 1 139 ? 0.941 6.215 6.110 1.00 94.69 139 ARG A C 1
ATOM 1108 O O . ARG A 1 139 ? 0.453 6.307 7.233 1.00 94.69 139 ARG A O 1
ATOM 1115 N N . PHE A 1 140 ? 2.243 6.118 5.876 1.00 95.31 140 PHE A N 1
ATOM 1116 C CA . PHE A 1 140 ? 3.280 6.282 6.887 1.00 95.31 140 PHE A CA 1
ATOM 1117 C C . PHE A 1 140 ? 4.306 7.311 6.404 1.00 95.31 140 PHE A C 1
ATOM 1119 O O . PHE A 1 140 ? 4.539 7.423 5.201 1.00 95.31 140 PHE A O 1
ATOM 1126 N N . GLY A 1 141 ? 4.940 8.026 7.332 1.00 90.69 141 GLY A N 1
ATOM 1127 C CA . GLY A 1 141 ? 5.937 9.051 7.011 1.00 90.69 141 GLY A CA 1
ATOM 1128 C C . GLY A 1 141 ? 5.364 10.467 6.886 1.00 90.69 141 GLY A C 1
ATOM 1129 O O . GLY A 1 141 ? 4.262 10.745 7.366 1.00 90.69 141 GLY A O 1
ATOM 1130 N N . GLY A 1 142 ? 6.181 11.352 6.305 1.00 75.31 142 GLY A N 1
ATOM 1131 C CA . GLY A 1 142 ? 5.956 12.801 6.192 1.00 75.31 142 GLY A CA 1
ATOM 1132 C C . GLY A 1 142 ? 5.179 13.225 4.961 1.00 75.31 142 GLY A C 1
ATOM 1133 O O . GLY A 1 142 ? 5.097 12.441 3.988 1.00 75.31 142 GLY A O 1
#

Sequence (142 aa):
MSQNDFFQSGRYQSISLAGGELLLIKEAFPSAESAELFNQLRKHIAWSQDEIYVAGRRVLIPRLQAWYGDAAYRYSGLTMKPLAWTPLLRRIKQSVDAFSNCQFNSVLLNLYRDGNDSMGWHSDDEPELGCNPVIASLRFGG

Solvent-accessible surface area (backbone atoms only — not comparable to full-atom values): 9283 Å² total; per-residue (Å²): 138,80,96,70,81,84,66,63,86,77,38,65,44,81,43,89,47,97,93,50,76,44,78,46,62,54,75,80,53,58,70,72,56,34,55,51,51,36,53,49,50,71,71,70,52,78,67,40,69,56,73,45,78,55,97,90,37,82,40,71,49,45,40,33,35,38,50,32,27,83,54,71,50,74,54,98,90,44,77,46,73,42,38,75,74,47,74,68,56,49,54,53,48,54,54,50,23,65,75,66,76,46,83,81,57,59,46,78,47,77,46,66,88,51,93,82,34,63,79,79,95,80,76,97,74,55,76,90,60,54,84,86,61,88,82,88,90,83,89,65,80,134

Secondary structure (DSSP, 8-state):
--TTTT--TTTEEEEEETTEEEEEETTSS-HHHHHHHHHHHHHHS--B--EEEETTEEEE-SSEEEEEESS-EEETTEEEPPBPPPHHHHHHHHHHHHHHT----EEEEEE--STT----S-----GGG-SS----------